Protein AF-A0A1Y5HL95-F1 (afdb_monomer_lite)

Secondary structure (DSSP, 8-state):
-TTT-TT--GGGEEEEEEE-S---TTS-S-PPEEEEEEE-S-B---THHHHHSTTGGG-BPPP--EEEETTT----SS---

Sequence (81 aa):
MCDLAPFIFAENVRVTYYRSGLGYDGRPFRPVSTIAVELRNLSFDYLIADELIPGLTSLTIPAQPVSIISKDVNNCRDTCP

Radius of gyration: 18.64 Å; chains: 1; bounding box: 43×27×47 Å

Structure (mmCIF, N/CA/C/O backbone):
data_AF-A0A1Y5HL95-F1
#
_entry.id   AF-A0A1Y5HL95-F1
#
loop_
_atom_site.group_PDB
_atom_site.id
_atom_site.type_symbol
_atom_site.label_atom_id
_atom_site.label_alt_id
_atom_site.label_comp_id
_atom_site.label_asym_id
_atom_site.label_entity_id
_atom_site.label_seq_id
_atom_site.pdbx_PDB_ins_code
_atom_site.Cartn_x
_atom_site.Cartn_y
_atom_site.Cartn_z
_atom_site.occupancy
_atom_site.B_iso_or_equiv
_atom_site.auth_seq_id
_atom_site.auth_comp_id
_atom_site.auth_asym_id
_atom_site.auth_atom_id
_atom_site.pdbx_PDB_model_num
ATOM 1 N N . MET A 1 1 ? 1.954 -8.376 7.698 1.00 63.38 1 MET A N 1
ATOM 2 C CA . MET A 1 1 ? 0.636 -8.027 8.275 1.00 63.38 1 MET A CA 1
ATOM 3 C C . MET A 1 1 ? 0.251 -9.053 9.312 1.00 63.38 1 MET A C 1
ATOM 5 O O . MET A 1 1 ? 0.268 -8.696 10.472 1.00 63.38 1 MET A O 1
ATOM 9 N N . CYS A 1 2 ? 0.074 -10.323 8.957 1.00 79.56 2 CYS A N 1
ATOM 10 C CA . CYS A 1 2 ? -0.359 -11.364 9.896 1.00 79.56 2 CYS A CA 1
ATOM 11 C C . CYS A 1 2 ? 0.467 -11.480 11.197 1.00 79.56 2 CYS A C 1
ATOM 13 O O . CYS A 1 2 ? -0.124 -11.727 12.239 1.00 79.56 2 CYS A O 1
ATOM 15 N N . ASP A 1 3 ? 1.784 -11.237 11.159 1.00 89.06 3 ASP A N 1
ATOM 16 C CA . ASP A 1 3 ? 2.644 -11.377 12.350 1.00 89.06 3 ASP A CA 1
ATOM 17 C C . ASP A 1 3 ? 2.748 -10.115 13.230 1.00 89.06 3 ASP A C 1
ATOM 19 O O . ASP A 1 3 ? 3.044 -10.220 14.414 1.00 89.06 3 ASP A O 1
ATOM 23 N N . LEU A 1 4 ? 2.536 -8.915 12.668 1.00 86.25 4 LEU A N 1
ATOM 24 C CA . LEU A 1 4 ? 2.788 -7.629 13.357 1.00 86.25 4 LEU A CA 1
ATOM 25 C C . LEU A 1 4 ? 1.562 -6.702 13.400 1.00 86.25 4 LEU A C 1
ATOM 27 O O . LEU A 1 4 ? 1.377 -5.944 14.342 1.00 86.25 4 LEU A O 1
ATOM 31 N N . ALA A 1 5 ? 0.732 -6.748 12.363 1.00 86.44 5 ALA A N 1
ATOM 32 C CA . ALA A 1 5 ? -0.457 -5.922 12.179 1.00 86.44 5 ALA A CA 1
ATOM 33 C C . ALA A 1 5 ? -1.576 -6.774 11.539 1.00 86.44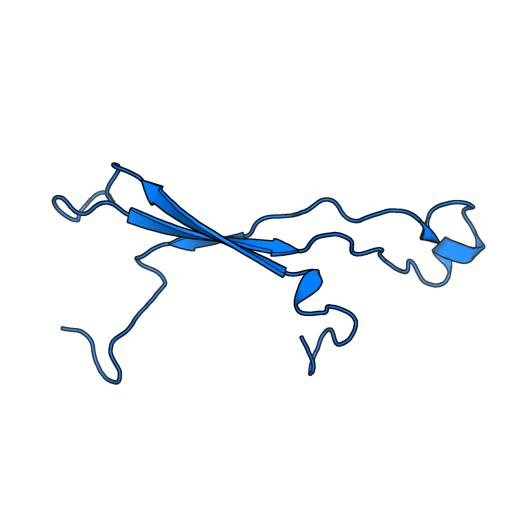 5 ALA A C 1
ATOM 35 O O . ALA A 1 5 ? -1.869 -6.614 10.347 1.00 86.44 5 ALA A O 1
ATOM 36 N N . PRO A 1 6 ? -2.143 -7.744 12.289 1.00 87.88 6 PRO A N 1
ATOM 37 C CA . PRO A 1 6 ? -3.096 -8.730 11.765 1.00 87.88 6 PRO A CA 1
ATOM 38 C C . PRO A 1 6 ? -4.455 -8.127 11.386 1.00 87.88 6 PRO A C 1
ATOM 40 O O . PRO A 1 6 ? -5.229 -8.762 10.681 1.00 87.88 6 PRO A O 1
ATOM 43 N N . PHE A 1 7 ? -4.735 -6.902 11.834 1.00 86.00 7 PHE A N 1
ATOM 44 C CA . PHE A 1 7 ? -5.948 -6.141 11.522 1.00 86.00 7 PHE A CA 1
ATOM 45 C C . PHE A 1 7 ? -5.935 -5.509 10.125 1.00 86.00 7 PHE A C 1
ATOM 47 O O . PHE A 1 7 ? -6.949 -4.979 9.682 1.00 86.00 7 PHE A O 1
ATOM 54 N N . ILE A 1 8 ? -4.793 -5.519 9.436 1.00 90.56 8 ILE A N 1
ATOM 55 C CA . ILE A 1 8 ? -4.720 -5.061 8.055 1.00 90.56 8 ILE A CA 1
ATOM 56 C C . ILE A 1 8 ? -4.990 -6.285 7.173 1.00 90.56 8 ILE A C 1
ATOM 58 O O . ILE A 1 8 ? -4.275 -7.290 7.260 1.00 90.56 8 ILE A O 1
ATOM 62 N N . PHE A 1 9 ? -5.972 -6.181 6.281 1.00 91.44 9 PHE A N 1
ATOM 63 C CA . PHE A 1 9 ? -6.324 -7.217 5.312 1.00 91.44 9 PHE A CA 1
ATOM 64 C C . PHE A 1 9 ? -5.840 -6.852 3.905 1.00 91.44 9 PHE A C 1
ATOM 66 O O . PHE A 1 9 ? -5.493 -5.706 3.621 1.00 91.44 9 PHE A O 1
ATOM 73 N N . ALA A 1 10 ? -5.812 -7.829 2.994 1.00 91.56 10 ALA A N 1
ATOM 74 C CA . ALA A 1 10 ? -5.369 -7.608 1.612 1.00 91.56 10 ALA A CA 1
ATOM 75 C C . ALA A 1 10 ? -6.200 -6.532 0.886 1.00 91.56 10 ALA A C 1
ATOM 77 O O . ALA A 1 10 ? -5.665 -5.776 0.084 1.00 91.56 10 ALA A O 1
ATOM 78 N N . GLU A 1 11 ? -7.486 -6.418 1.219 1.00 93.50 11 GLU A N 1
ATOM 79 C CA . GLU A 1 11 ? -8.404 -5.385 0.722 1.00 93.50 11 GLU A CA 1
ATOM 80 C C . GLU A 1 11 ? -8.034 -3.955 1.150 1.00 93.50 11 GLU A C 1
ATOM 82 O O . GLU A 1 11 ? -8.374 -2.997 0.455 1.00 93.50 11 GLU A O 1
ATOM 87 N N . ASN A 1 12 ? -7.289 -3.796 2.248 1.00 91.69 12 ASN A N 1
ATOM 88 C CA . ASN A 1 12 ? -6.783 -2.499 2.693 1.00 91.69 12 ASN A CA 1
ATOM 89 C C . ASN A 1 12 ? -5.518 -2.077 1.941 1.00 91.69 12 ASN A C 1
ATOM 91 O O . ASN A 1 12 ? -5.102 -0.926 2.059 1.00 91.69 12 ASN A O 1
ATOM 95 N N . VAL A 1 13 ? -4.877 -2.977 1.193 1.00 93.31 13 VAL A N 1
ATOM 96 C CA . VAL A 1 13 ? -3.596 -2.708 0.535 1.00 93.31 13 VAL A CA 1
ATOM 97 C C . VAL A 1 13 ? -3.831 -2.384 -0.931 1.00 93.31 13 VAL A C 1
ATOM 99 O O . VAL A 1 13 ? -4.347 -3.205 -1.688 1.00 93.31 13 VAL A O 1
ATOM 102 N N . ARG A 1 14 ? -3.377 -1.207 -1.374 1.00 94.88 14 ARG A N 1
ATOM 103 C CA . ARG A 1 14 ? -3.318 -0.879 -2.801 1.00 94.88 14 ARG A CA 1
ATOM 104 C C . ARG A 1 14 ? -1.874 -0.734 -3.250 1.00 94.88 14 ARG A C 1
ATOM 106 O O . ARG A 1 14 ? -1.123 0.080 -2.721 1.00 94.88 14 ARG A O 1
ATOM 113 N N . VAL A 1 15 ? -1.511 -1.512 -4.266 1.00 94.88 15 VAL A N 1
ATOM 114 C CA . VAL A 1 15 ? -0.205 -1.436 -4.921 1.00 94.88 15 VAL A CA 1
ATOM 115 C C . VAL A 1 15 ? -0.389 -0.811 -6.296 1.00 94.88 15 VAL A C 1
ATOM 117 O O . VAL A 1 15 ? -1.125 -1.333 -7.132 1.00 94.88 15 VAL A O 1
ATOM 120 N N . THR A 1 16 ? 0.270 0.319 -6.525 1.00 94.56 16 THR A N 1
ATOM 121 C CA . THR A 1 16 ? 0.238 1.035 -7.801 1.00 94.56 16 THR A CA 1
ATOM 122 C C . THR A 1 16 ? 1.606 0.963 -8.454 1.00 94.56 16 THR A C 1
ATOM 124 O O . THR A 1 16 ? 2.596 1.426 -7.891 1.00 94.56 16 THR A O 1
ATOM 127 N N . TYR A 1 17 ? 1.651 0.420 -9.665 1.00 91.62 17 TYR A N 1
ATOM 128 C CA . TYR A 1 17 ? 2.850 0.403 -10.492 1.00 91.62 17 TYR A CA 1
ATOM 129 C C . TYR A 1 17 ? 2.761 1.526 -11.511 1.00 91.62 17 TYR A C 1
ATOM 131 O O . TYR A 1 17 ? 1.799 1.603 -12.275 1.00 91.62 17 TYR A O 1
ATOM 139 N N . TYR A 1 18 ? 3.773 2.381 -11.554 1.00 89.69 18 TYR A N 1
ATOM 140 C CA . TYR A 1 18 ? 3.905 3.363 -12.619 1.00 89.69 18 TYR A CA 1
ATOM 141 C C . TYR A 1 18 ? 5.360 3.492 -13.043 1.00 89.69 18 TYR A C 1
ATOM 143 O O . TYR A 1 18 ? 6.289 3.170 -12.304 1.00 89.69 18 TYR A O 1
ATOM 151 N N . ARG A 1 19 ? 5.563 3.942 -14.277 1.00 85.12 19 ARG A N 1
ATOM 152 C CA . ARG A 1 19 ? 6.889 4.080 -14.867 1.00 85.12 19 ARG A CA 1
ATOM 153 C C . ARG A 1 19 ? 7.064 5.518 -15.310 1.00 85.12 19 ARG A C 1
ATOM 155 O O . ARG A 1 19 ? 6.356 5.969 -16.208 1.00 85.12 19 ARG A O 1
ATOM 162 N N . SER A 1 20 ? 7.965 6.243 -14.660 1.00 75.62 20 SER A N 1
ATOM 163 C CA . SER A 1 20 ? 8.267 7.614 -15.061 1.00 75.62 20 SER A CA 1
ATOM 164 C C . SER A 1 20 ? 9.226 7.598 -16.254 1.00 75.62 20 SER A C 1
ATOM 166 O O . SER A 1 20 ? 10.068 6.710 -16.377 1.00 75.62 20 SER A O 1
ATOM 168 N N . GLY A 1 21 ? 9.111 8.588 -17.142 1.00 69.75 21 GLY A N 1
ATOM 169 C CA . GLY A 1 21 ? 10.071 8.797 -18.235 1.00 69.75 21 GLY A CA 1
ATOM 170 C C . GLY A 1 21 ? 11.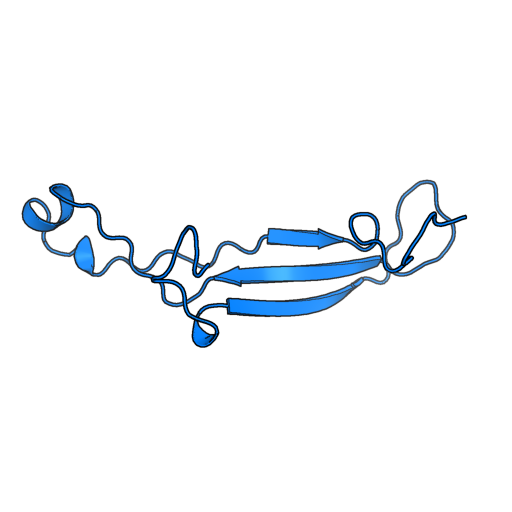423 9.358 -17.774 1.00 69.75 21 GLY A C 1
ATOM 171 O O . GLY A 1 21 ? 12.312 9.548 -18.597 1.00 69.75 21 GLY A O 1
ATOM 172 N N . LEU A 1 22 ? 11.575 9.634 -16.475 1.00 68.19 22 LEU A N 1
ATOM 173 C CA . LEU A 1 22 ? 12.775 10.204 -15.873 1.00 68.19 22 LEU A CA 1
ATOM 174 C C . LEU A 1 22 ? 13.677 9.077 -15.348 1.00 68.19 22 LEU A C 1
ATOM 176 O O . LEU A 1 22 ? 13.189 8.073 -14.830 1.00 68.19 22 LEU A O 1
ATOM 180 N N . GLY A 1 23 ? 14.988 9.234 -15.534 1.00 66.44 23 GLY A N 1
ATOM 181 C CA . GLY A 1 23 ? 16.028 8.324 -15.044 1.00 66.44 23 GLY A CA 1
ATOM 182 C C . GLY A 1 23 ? 16.655 8.806 -13.732 1.00 66.44 23 GLY A C 1
ATOM 183 O O . GLY A 1 23 ? 16.293 9.860 -13.215 1.00 66.44 23 GLY A O 1
ATOM 184 N N . TYR A 1 24 ? 17.630 8.056 -13.218 1.00 68.69 24 TYR A N 1
ATOM 185 C CA . TYR A 1 24 ? 18.515 8.540 -12.154 1.00 68.69 24 TYR A CA 1
ATOM 186 C C . TYR A 1 24 ? 19.710 9.279 -12.740 1.00 68.69 24 TYR A C 1
ATOM 188 O O . TYR A 1 24 ? 20.232 8.887 -13.788 1.00 68.69 24 TYR A O 1
ATOM 196 N N . ASP A 1 25 ? 20.193 10.281 -12.013 1.00 65.19 25 ASP A N 1
ATOM 197 C CA . ASP A 1 25 ? 21.499 10.859 -12.297 1.00 65.19 25 ASP A CA 1
ATOM 198 C C . ASP A 1 25 ? 22.599 9.792 -12.118 1.00 65.19 25 ASP A C 1
ATOM 200 O O . ASP A 1 25 ? 22.546 8.970 -11.198 1.00 65.19 25 ASP A O 1
ATOM 204 N N . GLY A 1 26 ? 23.551 9.737 -13.050 1.00 67.00 26 GLY A N 1
ATOM 205 C CA . GLY A 1 26 ? 24.609 8.718 -13.076 1.00 67.00 26 GLY A CA 1
ATOM 206 C C . GLY A 1 26 ? 24.248 7.352 -13.690 1.00 67.00 26 GLY A C 1
ATOM 207 O O . GLY A 1 26 ? 25.096 6.457 -13.689 1.00 67.00 26 GLY A O 1
ATOM 208 N N . ARG A 1 27 ? 23.042 7.152 -14.259 1.00 62.81 27 ARG A N 1
ATOM 209 C CA . ARG A 1 27 ? 22.702 5.924 -15.016 1.00 62.81 27 ARG A CA 1
ATOM 210 C C . ARG A 1 27 ? 22.023 6.254 -16.359 1.00 62.81 27 ARG A C 1
ATOM 212 O O . ARG A 1 27 ? 20.879 6.707 -16.358 1.00 62.81 27 ARG A O 1
ATOM 219 N N . PRO A 1 28 ? 22.667 6.005 -17.516 1.00 58.03 28 PRO A N 1
ATOM 220 C CA . PRO A 1 28 ? 22.106 6.382 -18.812 1.00 58.03 28 PRO A CA 1
ATOM 221 C C . PRO A 1 28 ? 20.808 5.615 -19.145 1.00 58.03 28 PRO A C 1
ATOM 223 O O . PRO A 1 28 ? 20.768 4.384 -19.135 1.00 58.03 28 PRO A O 1
ATOM 226 N N . PHE A 1 29 ? 19.755 6.378 -19.464 1.00 55.62 29 PHE A N 1
ATOM 227 C CA . PHE A 1 29 ? 18.566 5.991 -20.243 1.00 55.62 29 PHE A CA 1
ATOM 228 C C . PHE A 1 29 ? 17.789 4.737 -19.821 1.00 55.62 29 PHE A C 1
ATOM 230 O O . PHE A 1 29 ? 17.543 3.853 -20.645 1.00 55.62 29 PHE A O 1
ATOM 237 N N . ARG A 1 30 ? 17.289 4.668 -18.581 1.00 66.75 30 ARG A N 1
ATOM 238 C CA . ARG A 1 30 ? 16.207 3.717 -18.273 1.00 66.75 30 ARG A CA 1
ATOM 239 C C . ARG A 1 30 ? 15.072 4.380 -17.495 1.00 66.75 30 ARG A C 1
ATOM 241 O O . ARG A 1 30 ? 15.346 4.977 -16.458 1.00 66.75 30 ARG A O 1
ATOM 248 N N . PRO A 1 31 ? 13.818 4.261 -17.969 1.00 73.19 31 PRO A N 1
ATOM 249 C CA . PRO A 1 31 ? 12.672 4.782 -17.239 1.00 73.19 31 PRO A CA 1
ATOM 250 C C . PRO A 1 31 ? 12.560 4.094 -15.872 1.00 73.19 31 PRO A C 1
ATOM 252 O O . PRO A 1 31 ? 12.599 2.856 -15.808 1.00 73.19 31 PRO A O 1
ATOM 255 N N . VAL A 1 32 ? 12.430 4.886 -14.807 1.00 80.50 32 VAL A N 1
ATOM 256 C CA . VAL A 1 32 ? 12.344 4.397 -13.426 1.00 80.50 32 VAL A CA 1
ATOM 257 C C . VAL A 1 32 ? 10.970 3.785 -13.194 1.00 80.50 32 VAL A C 1
ATOM 259 O O . VAL A 1 32 ? 9.938 4.418 -13.419 1.00 80.50 32 VAL A O 1
ATOM 262 N N . SER A 1 33 ? 10.961 2.527 -12.758 1.00 85.81 33 SER A N 1
ATOM 263 C CA . SER A 1 33 ? 9.735 1.893 -12.269 1.00 85.81 33 SER A CA 1
ATOM 264 C C . SER A 1 33 ? 9.560 2.261 -10.804 1.00 85.81 33 SER A C 1
ATOM 266 O O . SER A 1 33 ? 10.487 2.069 -10.016 1.00 85.81 33 SER A O 1
ATOM 268 N N . THR A 1 34 ? 8.390 2.780 -10.462 1.00 88.19 34 THR A N 1
ATOM 269 C CA . THR A 1 34 ? 8.010 3.115 -9.095 1.00 88.19 34 THR A CA 1
ATOM 270 C C . THR A 1 34 ? 6.803 2.283 -8.697 1.00 88.19 34 THR A C 1
ATOM 272 O O . THR A 1 34 ? 5.811 2.185 -9.423 1.00 88.19 34 THR A O 1
ATOM 275 N N . ILE A 1 35 ? 6.907 1.678 -7.526 1.00 91.88 35 ILE A N 1
ATOM 276 C CA . ILE A 1 35 ? 5.872 0.899 -6.872 1.00 91.88 35 ILE A CA 1
ATOM 277 C C . ILE A 1 35 ? 5.426 1.734 -5.677 1.00 91.88 35 ILE A C 1
ATOM 279 O O . ILE A 1 35 ? 6.207 1.957 -4.758 1.00 91.88 35 ILE A O 1
ATOM 283 N N . ALA A 1 36 ? 4.197 2.235 -5.695 1.00 93.56 36 ALA A N 1
ATOM 284 C CA . ALA A 1 36 ? 3.606 2.913 -4.549 1.00 93.56 36 ALA A CA 1
ATOM 285 C C . ALA A 1 36 ? 2.700 1.931 -3.805 1.00 93.56 36 ALA A C 1
ATOM 287 O O . ALA A 1 36 ? 1.768 1.381 -4.396 1.00 93.56 36 ALA A O 1
ATOM 288 N N . VAL A 1 37 ? 2.977 1.714 -2.523 1.00 93.81 37 VAL A N 1
ATOM 289 C CA . VAL A 1 37 ? 2.143 0.907 -1.629 1.00 93.81 37 VAL A CA 1
ATOM 290 C C . VAL A 1 37 ? 1.431 1.853 -0.678 1.00 93.81 37 VAL A C 1
ATOM 292 O O . VAL A 1 37 ? 2.071 2.656 -0.005 1.00 93.81 37 VAL A O 1
ATOM 295 N N . GLU A 1 38 ? 0.109 1.771 -0.626 1.00 94.00 38 GLU A N 1
ATOM 296 C CA . GLU A 1 38 ? -0.713 2.564 0.284 1.00 94.00 38 GLU A CA 1
ATOM 297 C C . GLU A 1 38 ? -1.697 1.670 1.038 1.00 94.00 38 GLU A C 1
ATOM 299 O O . GLU A 1 38 ? -2.219 0.691 0.497 1.00 94.00 38 GLU A O 1
ATOM 304 N N . LEU A 1 39 ? -1.955 2.035 2.292 1.00 92.12 39 LEU A N 1
ATOM 305 C CA . LEU A 1 39 ? -2.987 1.426 3.118 1.00 92.12 39 LEU A CA 1
ATOM 306 C C . LEU A 1 39 ? -4.237 2.304 3.110 1.00 92.12 39 LEU A C 1
ATOM 308 O O . LEU A 1 39 ? -4.142 3.529 3.197 1.00 92.12 39 LEU A O 1
ATOM 312 N N . ARG A 1 40 ? -5.406 1.681 2.982 1.00 91.44 40 ARG A N 1
ATOM 313 C CA . ARG A 1 40 ? -6.701 2.348 2.839 1.00 91.44 40 ARG A CA 1
ATOM 314 C C . ARG A 1 40 ? -7.733 1.758 3.780 1.00 91.44 40 ARG A C 1
ATOM 316 O O . ARG A 1 40 ? -7.713 0.563 4.065 1.00 91.44 40 ARG A O 1
ATOM 323 N N . ASN A 1 41 ? -8.680 2.606 4.175 1.00 88.50 41 ASN A N 1
ATOM 324 C CA . ASN A 1 41 ? -9.832 2.227 4.991 1.00 88.50 41 ASN A CA 1
ATOM 325 C C . ASN A 1 41 ? -9.413 1.552 6.306 1.00 88.50 41 ASN A C 1
ATOM 327 O O . ASN A 1 41 ? -9.966 0.525 6.684 1.00 88.50 41 ASN A O 1
ATOM 331 N N . LEU A 1 42 ? -8.401 2.118 6.970 1.00 86.50 42 LEU A N 1
ATOM 332 C CA . LEU A 1 42 ? -7.985 1.709 8.307 1.00 86.50 42 LEU A CA 1
ATOM 333 C C . LEU A 1 42 ? -8.393 2.793 9.305 1.00 86.50 42 LEU A C 1
ATOM 335 O O . LEU A 1 42 ? -8.079 3.969 9.111 1.00 86.50 42 LEU A O 1
ATOM 339 N N . SER A 1 43 ? -9.082 2.390 10.365 1.00 81.75 43 SER A N 1
ATOM 340 C CA . SER A 1 43 ? -9.303 3.202 11.560 1.00 81.75 43 SER A CA 1
ATOM 341 C C . SER A 1 43 ? -8.199 2.919 12.576 1.00 81.75 43 SER A C 1
ATOM 343 O O . SER A 1 43 ? -7.715 1.788 12.670 1.00 81.75 43 SER A O 1
ATOM 345 N N . PHE A 1 44 ? -7.783 3.944 13.317 1.00 74.50 44 PHE A N 1
ATOM 346 C CA . PHE A 1 44 ? -6.869 3.772 14.444 1.00 74.50 44 PHE A CA 1
ATOM 347 C C . PHE A 1 44 ? -7.678 3.703 15.737 1.00 74.50 44 PHE A C 1
ATOM 349 O O . PHE A 1 44 ? -8.526 4.560 15.959 1.00 74.50 44 PHE A O 1
ATOM 356 N N . ASP A 1 45 ? -7.407 2.696 16.563 1.00 74.19 45 ASP A N 1
ATOM 357 C CA . ASP A 1 45 ? -7.931 2.614 17.927 1.00 74.19 45 ASP A CA 1
ATOM 358 C C . ASP A 1 45 ? -6.984 3.404 18.842 1.00 74.19 45 ASP A C 1
ATOM 360 O O . ASP A 1 45 ? -5.808 3.048 18.998 1.00 74.19 45 ASP A O 1
ATOM 364 N N . TYR A 1 4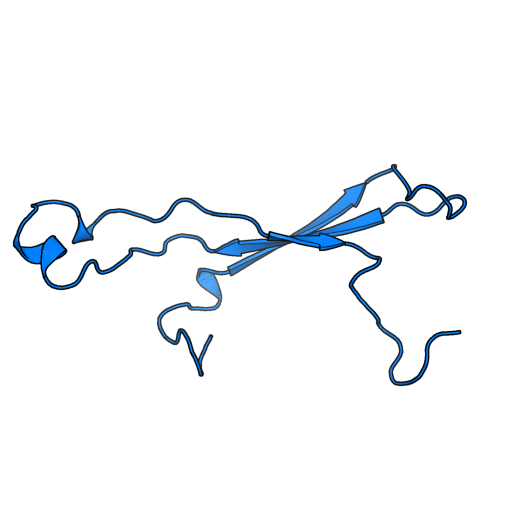6 ? -7.468 4.518 19.396 1.00 74.88 46 TYR A N 1
ATOM 365 C CA . TYR A 1 46 ? -6.696 5.382 20.296 1.00 74.88 46 TYR A CA 1
ATOM 366 C C . TYR A 1 46 ? -6.762 4.919 21.763 1.00 74.88 46 TYR A C 1
ATOM 368 O O . TYR A 1 46 ? -6.420 5.686 22.673 1.00 74.88 46 TYR A O 1
ATOM 376 N N . LEU A 1 47 ? -7.138 3.662 22.018 1.00 76.75 47 LEU A N 1
ATOM 377 C CA . LEU A 1 47 ? -7.208 3.046 23.341 1.00 76.75 47 LEU A CA 1
ATOM 378 C C . LEU A 1 47 ? -8.098 3.872 24.287 1.00 76.75 47 LEU A C 1
ATOM 380 O O . LEU A 1 47 ? -9.284 4.052 24.053 1.00 76.75 47 LEU A O 1
ATOM 384 N N . ILE A 1 48 ? -7.532 4.418 25.368 1.00 76.38 48 ILE A N 1
ATOM 385 C CA . ILE A 1 48 ? -8.281 5.188 26.374 1.00 76.38 48 ILE A CA 1
ATOM 386 C C . ILE A 1 48 ? -8.816 6.503 25.781 1.00 76.38 48 ILE A C 1
ATOM 388 O O . ILE A 1 48 ? -9.856 7.001 26.205 1.00 76.38 48 ILE A O 1
ATOM 392 N N . ALA A 1 49 ? -8.126 7.081 24.790 1.00 73.19 49 ALA A N 1
ATOM 393 C CA . ALA A 1 49 ? -8.548 8.346 24.186 1.00 73.19 49 ALA A CA 1
ATOM 394 C C . ALA A 1 49 ? -9.872 8.215 23.414 1.00 73.19 49 ALA A C 1
ATOM 396 O O . ALA A 1 49 ? -10.626 9.187 23.346 1.00 73.19 49 ALA A O 1
ATOM 397 N N . ASP A 1 50 ? -10.181 7.019 22.912 1.00 70.38 50 ASP A N 1
ATOM 398 C CA . ASP A 1 50 ? -11.427 6.722 22.205 1.00 70.38 50 ASP A CA 1
ATOM 399 C C . ASP A 1 50 ? -12.661 6.805 23.112 1.00 70.38 50 ASP A C 1
ATOM 401 O O . ASP A 1 50 ? -13.733 7.216 22.666 1.00 70.38 50 ASP A O 1
ATOM 405 N N . GLU A 1 51 ? -12.509 6.476 24.397 1.00 75.31 51 GLU A N 1
ATOM 406 C CA . GLU A 1 51 ? -13.581 6.577 25.394 1.00 75.31 51 GLU A CA 1
ATOM 407 C C . GLU A 1 51 ? -13.758 8.019 25.907 1.00 75.31 51 GLU A C 1
ATOM 409 O O . GLU A 1 51 ? -14.852 8.426 26.300 1.00 75.31 51 GLU A O 1
ATOM 414 N N . LEU A 1 52 ? -12.686 8.818 25.871 1.00 80.00 52 LEU A N 1
ATOM 415 C CA . LEU A 1 52 ? -12.671 10.190 26.386 1.00 80.00 52 LEU A CA 1
ATOM 416 C C . LEU A 1 52 ? -13.142 11.233 25.365 1.00 80.00 52 LEU A C 1
ATOM 418 O O . LEU A 1 52 ? -13.648 12.285 25.764 1.00 80.00 52 LEU A O 1
ATOM 422 N N . ILE A 1 53 ? -12.957 10.984 24.065 1.00 80.56 53 ILE A N 1
ATOM 423 C CA . ILE A 1 53 ? -13.269 11.946 23.001 1.00 80.56 53 ILE A CA 1
ATOM 424 C C . ILE A 1 53 ? -14.232 11.299 21.994 1.00 80.56 53 ILE A C 1
ATOM 426 O O . ILE A 1 53 ? -13.810 10.507 21.145 1.00 80.56 53 ILE A O 1
ATOM 430 N N . PRO A 1 54 ? -15.527 11.669 22.028 1.00 73.75 54 PRO A N 1
ATOM 431 C CA . PRO A 1 54 ? -16.519 11.150 21.095 1.00 73.75 54 PRO A CA 1
ATOM 432 C C . PRO A 1 54 ? -16.121 11.434 19.638 1.00 73.75 54 PRO A C 1
ATOM 434 O O . PRO A 1 54 ? -15.989 12.591 19.240 1.00 73.75 54 PRO A O 1
ATOM 437 N N . GLY A 1 55 ? -15.946 10.377 18.837 1.00 69.12 55 GLY A N 1
ATOM 438 C CA . GLY A 1 55 ? -15.655 10.458 17.399 1.00 69.12 55 GLY A CA 1
ATOM 439 C C . GLY A 1 55 ? -14.232 10.064 16.981 1.00 69.12 55 GLY A C 1
ATOM 440 O O . GLY A 1 55 ? -14.027 9.817 15.790 1.00 69.12 55 GLY A O 1
ATOM 441 N N . LEU A 1 56 ? -13.283 9.928 17.920 1.00 73.38 56 LEU A N 1
ATOM 442 C CA . LEU A 1 56 ? -11.919 9.452 17.617 1.00 73.38 56 LEU A CA 1
ATOM 443 C C . LEU A 1 56 ? -11.889 8.015 17.079 1.00 73.38 56 LEU A C 1
ATOM 445 O O . LEU A 1 56 ? -11.174 7.752 16.115 1.00 73.38 56 LEU A O 1
ATOM 449 N N . THR A 1 57 ? -12.767 7.147 17.583 1.00 66.25 57 THR A N 1
ATOM 450 C CA . THR A 1 57 ? -12.940 5.755 17.121 1.00 66.25 57 THR A CA 1
ATOM 451 C C . THR A 1 57 ? -13.266 5.632 15.632 1.00 66.25 57 THR A C 1
ATOM 453 O O . THR A 1 57 ? -13.030 4.596 15.014 1.00 66.25 57 THR A O 1
ATOM 456 N N . SER A 1 58 ? -13.838 6.683 15.036 1.00 70.38 58 SER A N 1
ATOM 457 C CA . SER A 1 58 ? -14.230 6.712 13.621 1.00 70.38 58 SER A CA 1
ATOM 4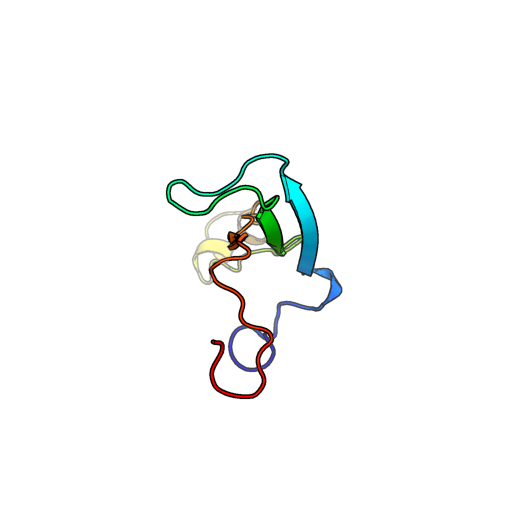58 C C . SER A 1 58 ? -13.219 7.419 12.717 1.00 70.38 58 SER A C 1
ATOM 460 O O . SER A 1 58 ? -13.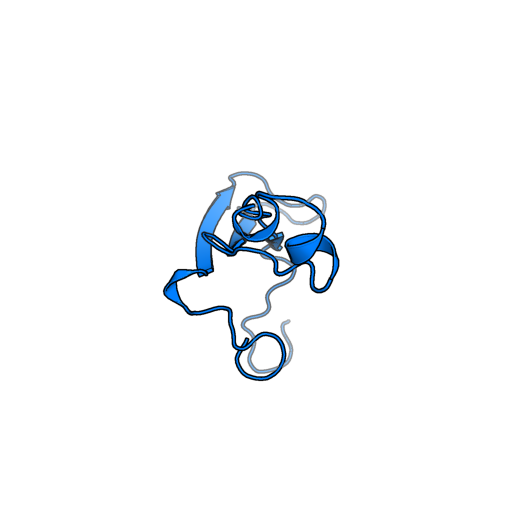451 7.546 11.509 1.00 70.38 58 SER A O 1
ATOM 462 N N . LEU A 1 59 ? -12.100 7.897 13.271 1.00 74.81 59 LEU A N 1
ATOM 463 C CA . LEU A 1 59 ? -11.117 8.639 12.500 1.00 74.81 59 LEU A CA 1
ATOM 464 C C . LEU A 1 59 ? -10.377 7.686 11.557 1.00 74.81 59 LEU A C 1
ATOM 466 O O . LEU A 1 59 ? -9.562 6.855 11.960 1.00 74.81 59 LEU A O 1
ATOM 470 N N . THR A 1 60 ? -10.678 7.812 10.267 1.00 79.38 60 THR A N 1
ATOM 471 C CA . THR A 1 60 ? -9.998 7.039 9.230 1.00 79.38 60 THR A CA 1
ATOM 472 C C . THR A 1 60 ? -8.617 7.636 8.995 1.00 79.38 60 THR A C 1
ATOM 474 O O . THR A 1 60 ? -8.493 8.832 8.714 1.00 79.38 60 THR A O 1
ATOM 477 N N . ILE A 1 61 ? -7.577 6.808 9.079 1.00 80.44 61 ILE A N 1
ATOM 478 C CA . ILE A 1 61 ? -6.214 7.235 8.774 1.00 80.44 61 ILE A CA 1
ATOM 479 C C . ILE A 1 61 ? -6.142 7.545 7.271 1.00 80.44 61 ILE A C 1
ATOM 481 O O . ILE A 1 61 ? -6.507 6.691 6.452 1.00 80.44 61 ILE A O 1
ATOM 485 N N . PRO A 1 62 ? -5.684 8.745 6.872 1.00 83.88 62 PRO A N 1
ATOM 486 C CA . PRO A 1 62 ? -5.501 9.055 5.464 1.00 83.88 62 PRO A CA 1
ATOM 487 C C . PRO A 1 62 ? -4.440 8.136 4.859 1.00 83.88 62 PRO A C 1
ATOM 489 O O . PRO A 1 62 ? -3.430 7.831 5.489 1.00 83.88 62 PRO A O 1
ATOM 492 N N . ALA A 1 63 ? -4.653 7.714 3.613 1.00 86.19 63 ALA A N 1
ATOM 493 C CA . ALA A 1 63 ? -3.700 6.860 2.918 1.00 86.19 63 ALA A CA 1
ATOM 494 C C . ALA A 1 63 ? -2.341 7.566 2.792 1.00 86.19 63 ALA A C 1
ATOM 496 O O . ALA A 1 63 ? -2.235 8.629 2.177 1.00 86.19 63 ALA A O 1
ATOM 497 N N . GLN A 1 64 ? -1.302 6.962 3.368 1.00 87.19 64 GLN A N 1
ATOM 498 C CA . GLN A 1 64 ? 0.078 7.432 3.282 1.00 87.19 64 GLN A CA 1
ATOM 499 C C . GLN A 1 64 ? 0.856 6.508 2.337 1.00 87.19 64 GLN A C 1
ATOM 501 O O . GLN A 1 64 ? 1.284 5.431 2.756 1.00 87.19 64 GLN A O 1
ATOM 506 N N . PRO A 1 65 ? 0.997 6.868 1.048 1.00 90.19 65 PRO A N 1
ATOM 507 C CA . PRO A 1 65 ? 1.716 6.038 0.096 1.00 90.19 65 PRO A CA 1
ATOM 508 C C . PRO A 1 65 ? 3.219 6.058 0.384 1.00 90.19 65 PRO A C 1
ATOM 510 O O . PRO A 1 65 ? 3.830 7.121 0.495 1.00 90.19 65 PRO A O 1
ATOM 513 N N . VAL A 1 66 ? 3.821 4.874 0.429 1.00 92.38 66 VAL A N 1
ATOM 514 C CA . VAL A 1 66 ? 5.273 4.682 0.469 1.00 92.38 66 VAL A CA 1
ATOM 515 C C . VAL A 1 66 ? 5.729 4.211 -0.904 1.00 92.38 66 VAL A C 1
ATOM 517 O O . VAL A 1 66 ? 5.130 3.308 -1.492 1.00 92.38 66 VAL A O 1
ATOM 520 N N . SER A 1 67 ? 6.774 4.838 -1.434 1.00 91.00 67 SER A N 1
ATOM 521 C CA . SER A 1 67 ? 7.316 4.528 -2.751 1.00 91.00 67 SER A CA 1
ATOM 522 C C . SER A 1 67 ? 8.568 3.662 -2.651 1.00 91.00 67 SER A C 1
ATOM 524 O O . SER A 1 67 ? 9.479 3.930 -1.875 1.00 91.00 67 SER A O 1
ATOM 526 N N . ILE A 1 68 ? 8.600 2.624 -3.479 1.00 89.69 68 ILE A N 1
ATOM 527 C CA . ILE A 1 68 ? 9.749 1.760 -3.732 1.00 89.69 68 ILE A CA 1
ATOM 528 C C . ILE A 1 68 ? 10.123 1.986 -5.188 1.00 89.69 68 ILE A C 1
ATOM 530 O O . ILE A 1 68 ? 9.269 1.915 -6.077 1.00 89.69 68 ILE A O 1
ATOM 534 N N . ILE A 1 69 ? 11.383 2.282 -5.456 1.00 86.62 69 ILE A N 1
ATOM 535 C CA . ILE A 1 69 ? 11.840 2.605 -6.804 1.00 86.62 69 ILE A CA 1
ATOM 536 C C . ILE A 1 69 ? 12.724 1.489 -7.357 1.00 86.62 69 ILE A C 1
ATOM 538 O O . ILE A 1 69 ? 13.256 0.665 -6.622 1.00 86.62 69 ILE A O 1
ATOM 542 N N . SER A 1 70 ? 12.900 1.449 -8.679 1.00 80.25 70 SER A N 1
ATOM 543 C CA . SER A 1 70 ? 13.624 0.368 -9.374 1.00 80.25 70 SER A CA 1
ATOM 544 C C . SER A 1 70 ? 15.058 0.101 -8.889 1.00 80.25 70 SER A C 1
ATOM 546 O O . SER A 1 70 ? 15.611 -0.945 -9.203 1.00 80.25 70 SER A O 1
ATOM 548 N N . LYS A 1 71 ? 15.665 1.033 -8.145 1.00 78.25 71 LYS A N 1
ATOM 549 C CA . LYS A 1 71 ? 16.971 0.860 -7.497 1.00 78.25 71 LYS A CA 1
ATOM 550 C C . LYS A 1 71 ? 16.900 0.049 -6.193 1.00 78.25 71 LYS A C 1
ATOM 552 O O . LYS A 1 71 ? 17.897 -0.566 -5.828 1.00 78.25 71 LYS A O 1
ATOM 557 N N . ASP A 1 72 ? 15.762 0.063 -5.509 1.00 82.56 72 ASP A N 1
ATOM 558 C CA . ASP A 1 72 ? 15.559 -0.611 -4.220 1.00 82.56 72 ASP A CA 1
ATOM 559 C C . ASP A 1 72 ? 15.195 -2.088 -4.399 1.00 82.56 72 ASP A C 1
ATOM 561 O O . ASP A 1 72 ? 15.324 -2.890 -3.478 1.00 82.56 72 ASP A O 1
ATOM 565 N N . VAL A 1 73 ? 14.713 -2.448 -5.591 1.00 81.62 73 VAL A N 1
ATOM 566 C CA . VAL A 1 73 ? 14.298 -3.806 -5.928 1.00 81.62 73 VAL A CA 1
ATOM 567 C C . VAL A 1 73 ? 15.396 -4.553 -6.664 1.00 81.62 73 VAL A C 1
ATOM 569 O O . VAL A 1 73 ? 16.044 -4.040 -7.575 1.00 81.62 73 VAL A O 1
ATOM 572 N N . ASN A 1 74 ? 15.549 -5.815 -6.290 1.00 77.88 74 ASN A N 1
ATOM 573 C CA . ASN A 1 74 ? 16.435 -6.761 -6.932 1.00 77.88 74 ASN A CA 1
ATOM 574 C C . ASN A 1 74 ? 15.617 -8.008 -7.311 1.00 77.88 74 ASN A C 1
ATOM 576 O O . ASN A 1 74 ? 14.904 -8.555 -6.472 1.00 77.88 74 ASN A O 1
ATOM 580 N N . ASN A 1 75 ? 15.683 -8.430 -8.576 1.00 72.62 75 ASN A N 1
ATOM 581 C CA . ASN A 1 75 ? 15.052 -9.660 -9.069 1.00 72.62 75 ASN A CA 1
ATOM 582 C C . ASN A 1 75 ? 16.061 -10.793 -9.342 1.00 72.62 75 ASN A C 1
ATOM 584 O O . ASN A 1 75 ? 15.670 -11.853 -9.832 1.00 72.62 75 ASN A O 1
ATOM 588 N N . CYS A 1 76 ? 17.344 -10.576 -9.059 1.00 76.06 76 CYS A N 1
ATOM 589 C CA . CYS A 1 76 ? 18.373 -11.601 -9.086 1.00 76.06 76 CYS A CA 1
ATOM 590 C C . CYS A 1 76 ? 18.133 -12.566 -7.922 1.00 76.06 76 CYS A C 1
ATOM 592 O O . CYS A 1 76 ? 17.943 -12.158 -6.778 1.00 76.06 76 CYS A O 1
ATOM 594 N N . ARG A 1 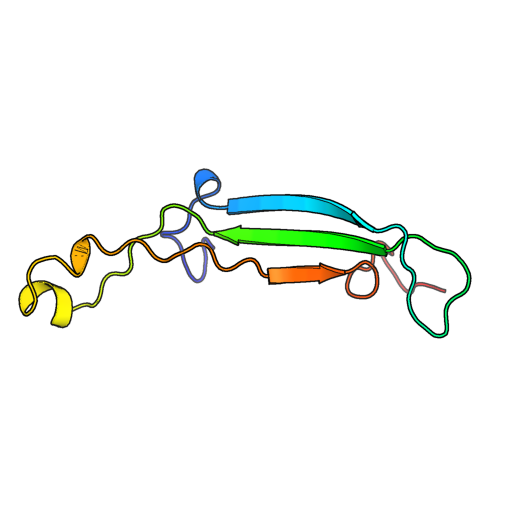77 ? 18.133 -13.864 -8.232 1.00 67.94 77 ARG A N 1
ATOM 595 C CA . ARG A 1 77 ? 18.049 -14.930 -7.227 1.00 67.94 77 ARG A CA 1
ATOM 596 C C . ARG A 1 77 ? 19.343 -15.040 -6.406 1.00 67.94 77 ARG A C 1
ATOM 598 O O . ARG A 1 77 ? 19.281 -15.437 -5.251 1.00 67.94 77 ARG A O 1
ATOM 605 N N . ASP A 1 78 ? 20.457 -14.618 -7.008 1.00 77.25 78 ASP A N 1
ATOM 606 C CA . ASP A 1 78 ? 21.808 -14.573 -6.444 1.00 77.25 78 ASP A CA 1
ATOM 607 C C . ASP A 1 78 ? 22.401 -13.149 -6.625 1.00 77.25 78 ASP A C 1
ATOM 609 O O . ASP A 1 78 ? 21.671 -12.156 -6.611 1.00 77.25 78 ASP A O 1
ATOM 613 N N . THR A 1 79 ? 23.716 -12.998 -6.810 1.00 71.81 79 THR A N 1
ATOM 614 C CA . THR A 1 79 ? 24.363 -11.698 -7.063 1.00 71.81 79 THR A CA 1
ATOM 615 C C . THR A 1 79 ? 23.972 -11.108 -8.421 1.00 71.81 79 THR A C 1
ATOM 617 O O . THR A 1 79 ? 24.144 -11.744 -9.460 1.00 71.81 79 THR A O 1
ATOM 620 N N . CYS A 1 80 ? 23.489 -9.861 -8.429 1.00 61.50 80 CYS A N 1
ATOM 621 C CA . CYS A 1 80 ? 23.375 -9.108 -9.677 1.00 61.50 80 CYS A CA 1
ATOM 622 C C . CYS A 1 80 ? 24.761 -8.667 -10.171 1.00 61.50 80 CYS A C 1
ATOM 624 O O . CYS A 1 80 ? 25.576 -8.264 -9.336 1.00 61.50 80 CYS A O 1
ATOM 626 N N . PRO A 1 81 ? 25.012 -8.715 -11.492 1.00 63.44 81 PRO A N 1
ATOM 627 C CA . PRO A 1 81 ? 26.214 -8.148 -12.096 1.00 63.44 81 PRO A CA 1
ATOM 628 C C . PRO A 1 81 ? 26.278 -6.620 -11.968 1.00 63.44 81 PRO A C 1
ATOM 630 O O . PRO A 1 81 ? 25.205 -5.967 -11.918 1.00 63.44 81 PRO A O 1
#

Foldseek 3Di:
DVPPCVVADPVQKDKDWDWAQDDDPPDPGDTKIKIKIWGFDDQDDPDPVCVVDPPSRVDTDPIDIDIDIPVNDDPDPDDDD

pLDDT: mean 80.11, std 10.19, range [55.62, 94.88]